Protein AF-A0A2U0RZU5-F1 (afdb_monomer)

Mean predicted aligned error: 8.84 Å

Sequence (105 aa):
MLIICLICVSLIVIGFFVWFSENEAERKAQEYMKTFEEMGCSIEEYPFSTSHTTGTLKLAFFRDFRIFATQNEIERIYCDHEINALYCYHPIQEYKVEIVVFYYN

Structu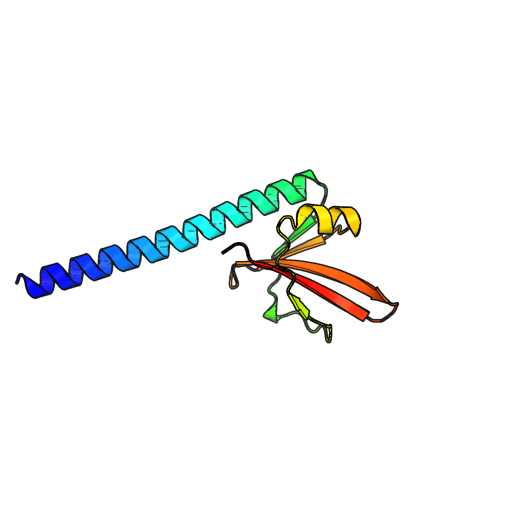re (mmCIF, N/CA/C/O backbone):
data_AF-A0A2U0RZU5-F1
#
_entry.id   AF-A0A2U0RZU5-F1
#
loop_
_atom_site.group_PDB
_atom_site.id
_atom_site.type_symbol
_atom_site.label_atom_id
_atom_site.label_alt_id
_atom_site.label_comp_id
_atom_site.label_asym_id
_atom_site.label_entity_id
_atom_site.label_seq_id
_atom_site.pdbx_PDB_ins_code
_atom_site.Cartn_x
_atom_site.Cartn_y
_atom_site.Cartn_z
_atom_site.occupancy
_atom_site.B_iso_or_equiv
_atom_site.auth_seq_id
_atom_site.auth_comp_id
_atom_site.auth_asym_id
_atom_site.auth_atom_id
_atom_site.pdbx_PDB_model_num
ATOM 1 N N . MET A 1 1 ? 30.452 -3.594 -35.422 1.00 69.69 1 MET A N 1
ATOM 2 C CA . MET A 1 1 ? 30.512 -2.444 -34.489 1.00 69.69 1 MET A CA 1
ATOM 3 C C . MET A 1 1 ? 29.154 -1.778 -34.283 1.00 69.69 1 MET A C 1
ATOM 5 O O . MET A 1 1 ? 28.697 -1.781 -33.153 1.00 69.69 1 MET A O 1
ATOM 9 N N . LEU A 1 2 ? 28.475 -1.283 -35.328 1.00 80.81 2 LEU A N 1
ATOM 10 C CA . LEU A 1 2 ? 27.187 -0.568 -35.193 1.00 80.81 2 LEU A CA 1
ATOM 11 C C . LEU A 1 2 ? 26.079 -1.369 -34.482 1.00 80.81 2 LEU A C 1
ATOM 13 O O . LEU A 1 2 ? 25.380 -0.822 -33.638 1.00 80.81 2 LEU A O 1
ATOM 17 N N . ILE A 1 3 ? 25.964 -2.671 -34.764 1.00 86.44 3 ILE A N 1
ATOM 18 C CA . ILE A 1 3 ? 24.954 -3.546 -34.139 1.00 86.44 3 ILE A CA 1
ATOM 19 C C . ILE A 1 3 ? 25.187 -3.689 -32.626 1.00 86.44 3 ILE A C 1
ATOM 21 O O . ILE A 1 3 ? 24.242 -3.615 -31.852 1.00 86.44 3 ILE A O 1
ATOM 25 N N . ILE A 1 4 ? 26.444 -3.828 -32.192 1.00 87.88 4 ILE A N 1
ATOM 26 C CA . ILE A 1 4 ? 26.784 -3.933 -30.763 1.00 87.88 4 ILE A CA 1
ATOM 27 C C . ILE A 1 4 ? 26.494 -2.605 -30.053 1.00 87.88 4 ILE A C 1
ATOM 29 O O . ILE A 1 4 ? 25.897 -2.615 -28.983 1.00 87.88 4 ILE A O 1
ATOM 33 N N . CYS A 1 5 ? 26.825 -1.462 -30.668 1.00 87.25 5 CYS A N 1
ATOM 34 C CA . CYS A 1 5 ? 26.462 -0.152 -30.120 1.00 87.25 5 CYS A CA 1
ATOM 35 C C . CYS A 1 5 ? 24.944 0.014 -29.963 1.00 87.25 5 CYS A C 1
ATOM 37 O O . CYS A 1 5 ? 24.503 0.498 -28.926 1.00 87.25 5 CYS A O 1
ATOM 39 N N . LEU A 1 6 ? 24.145 -0.412 -30.948 1.00 85.88 6 LEU A N 1
ATOM 40 C CA . LEU A 1 6 ? 22.681 -0.357 -30.863 1.00 85.88 6 LEU A CA 1
ATOM 41 C C . LEU A 1 6 ? 22.137 -1.227 -29.724 1.00 85.88 6 LEU A C 1
ATOM 43 O O . LEU A 1 6 ? 21.277 -0.773 -28.972 1.00 85.88 6 LEU A O 1
ATOM 47 N N . ILE A 1 7 ? 22.675 -2.438 -29.555 1.00 89.38 7 ILE A N 1
ATOM 48 C CA . ILE A 1 7 ? 22.296 -3.329 -28.450 1.00 89.38 7 ILE A CA 1
ATOM 49 C C . ILE A 1 7 ? 22.646 -2.683 -27.104 1.00 89.38 7 ILE A C 1
ATOM 51 O O . ILE A 1 7 ? 21.789 -2.608 -26.225 1.00 89.38 7 ILE A O 1
ATOM 55 N N . CYS A 1 8 ? 23.856 -2.142 -26.948 1.00 87.81 8 CYS A N 1
ATOM 56 C CA . CYS A 1 8 ? 24.261 -1.466 -25.714 1.00 87.81 8 CYS A CA 1
ATOM 57 C C . CYS A 1 8 ? 23.357 -0.272 -25.381 1.00 87.81 8 CYS A C 1
ATOM 59 O O . CYS A 1 8 ? 22.919 -0.147 -24.242 1.00 87.81 8 CYS A O 1
ATOM 61 N N . VAL A 1 9 ? 23.025 0.571 -26.365 1.00 89.69 9 VAL A N 1
ATOM 62 C CA . VAL A 1 9 ? 22.108 1.703 -26.158 1.00 89.69 9 VAL A CA 1
ATOM 63 C C . VAL A 1 9 ? 20.719 1.209 -25.756 1.00 89.69 9 VAL A C 1
ATOM 65 O O . VAL A 1 9 ? 20.141 1.744 -24.816 1.00 89.69 9 VAL A O 1
ATOM 68 N N . SER A 1 10 ? 20.202 0.158 -26.398 1.00 87.38 10 SER A N 1
ATOM 69 C CA . SER A 1 10 ? 18.887 -0.391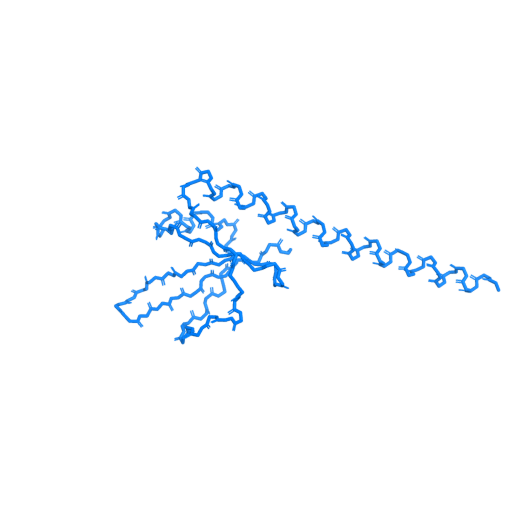 -26.050 1.00 87.38 10 SER A CA 1
ATOM 70 C C . SER A 1 10 ? 18.827 -0.921 -24.612 1.00 87.38 10 SER A C 1
ATOM 72 O O . SER A 1 10 ? 17.862 -0.641 -23.907 1.00 87.38 10 SER A O 1
ATOM 74 N N . LEU A 1 11 ? 19.879 -1.595 -24.136 1.00 89.00 11 LEU A N 1
ATOM 75 C CA . LEU A 1 11 ? 19.956 -2.085 -22.757 1.00 89.00 11 LEU A CA 1
ATOM 76 C C . LEU A 1 11 ? 20.022 -0.942 -21.740 1.00 89.00 11 LEU A C 1
ATOM 78 O O . LEU A 1 11 ? 19.358 -1.011 -20.710 1.00 89.00 11 LEU A O 1
ATOM 82 N N . ILE A 1 12 ? 20.777 0.120 -22.039 1.00 90.25 12 ILE A N 1
ATOM 83 C CA . ILE A 1 12 ? 20.851 1.311 -21.179 1.00 90.25 12 ILE A CA 1
ATOM 84 C C . ILE A 1 12 ? 19.484 1.990 -21.094 1.00 90.25 12 ILE A C 1
ATOM 86 O O . ILE A 1 12 ? 19.049 2.352 -20.006 1.00 90.25 12 ILE A O 1
ATOM 90 N N . VAL A 1 13 ? 18.794 2.133 -22.227 1.00 89.94 13 VAL A N 1
ATOM 91 C CA . VAL A 1 13 ? 17.461 2.741 -22.276 1.00 89.94 13 VAL A CA 1
ATOM 92 C C . VAL A 1 13 ? 16.465 1.911 -21.467 1.00 89.94 13 VAL A C 1
ATOM 94 O O . VAL A 1 13 ? 15.771 2.468 -20.625 1.00 89.94 13 VAL A O 1
ATOM 97 N N . ILE A 1 14 ? 16.433 0.587 -21.650 1.00 89.25 14 ILE A N 1
ATOM 98 C CA . ILE A 1 14 ? 15.547 -0.301 -20.880 1.00 89.25 14 ILE A CA 1
ATOM 99 C C . ILE A 1 14 ? 15.855 -0.214 -19.382 1.00 89.25 14 ILE A C 1
ATOM 101 O O . ILE A 1 14 ? 14.936 -0.033 -18.590 1.00 89.25 14 ILE A O 1
ATOM 105 N N . GLY A 1 15 ? 17.131 -0.282 -18.994 1.00 86.81 15 GLY A N 1
ATOM 106 C CA . GLY A 1 15 ? 17.535 -0.156 -17.592 1.00 86.81 15 GLY A CA 1
ATOM 107 C C . GLY A 1 15 ? 17.126 1.186 -16.984 1.00 86.81 15 GLY A C 1
ATOM 108 O O . GLY A 1 15 ? 16.632 1.227 -15.863 1.00 86.81 15 GLY A O 1
ATOM 109 N N . PHE A 1 16 ? 17.251 2.274 -17.748 1.00 86.75 16 PHE A N 1
ATOM 110 C CA . PHE A 1 16 ? 16.807 3.597 -17.320 1.00 86.75 16 PHE A CA 1
ATOM 111 C C . PHE A 1 16 ? 15.285 3.672 -17.148 1.00 86.75 16 PHE A C 1
ATOM 113 O O . PHE A 1 16 ? 14.818 4.250 -16.174 1.00 86.75 16 PHE A O 1
ATOM 120 N N . PHE A 1 17 ? 14.509 3.069 -18.052 1.00 82.00 17 PHE A N 1
ATOM 121 C CA . PHE A 1 17 ? 13.049 3.015 -17.929 1.00 82.00 17 PHE A CA 1
ATOM 122 C C . PHE A 1 17 ? 12.592 2.209 -16.710 1.00 82.00 17 PHE A C 1
ATOM 124 O O . PHE A 1 17 ? 11.680 2.646 -16.014 1.00 82.00 17 PHE A O 1
ATOM 131 N N . VAL A 1 18 ? 13.230 1.067 -16.433 1.00 81.19 18 VAL A N 1
ATOM 132 C CA . VAL A 1 18 ? 12.935 0.260 -15.237 1.00 81.19 18 VAL A CA 1
ATOM 133 C C . VAL A 1 18 ? 13.238 1.061 -13.974 1.00 81.19 18 VAL A C 1
ATOM 135 O O . VAL A 1 18 ? 12.363 1.218 -13.130 1.00 81.19 18 VAL A O 1
ATOM 138 N N . TRP A 1 19 ? 14.430 1.658 -13.900 1.00 81.00 19 TRP A N 1
ATOM 139 C CA . TRP A 1 19 ? 14.834 2.480 -12.761 1.00 81.00 19 TRP A CA 1
ATOM 140 C C . TRP A 1 19 ? 13.911 3.689 -12.550 1.00 81.00 19 TRP A C 1
ATOM 142 O O . TRP A 1 19 ? 13.536 4.010 -11.425 1.00 81.00 19 TRP A O 1
ATOM 152 N N . PHE A 1 20 ? 13.503 4.350 -13.637 1.00 81.06 20 PHE A N 1
ATOM 153 C CA . PHE A 1 20 ? 12.566 5.468 -13.571 1.00 81.06 20 PHE A CA 1
ATOM 154 C C . PHE A 1 20 ? 11.196 5.035 -13.031 1.00 81.06 20 PHE A C 1
ATOM 156 O O . PHE A 1 20 ? 10.618 5.742 -12.209 1.00 81.06 20 PHE A O 1
ATOM 163 N N . SER A 1 21 ? 10.701 3.867 -13.455 1.00 78.06 21 SER A N 1
ATOM 164 C CA . SER A 1 21 ? 9.429 3.306 -12.988 1.00 78.06 21 SER A CA 1
ATOM 165 C C . SER A 1 21 ? 9.456 2.969 -11.496 1.00 78.06 21 SER A C 1
ATOM 167 O O . SER A 1 21 ? 8.511 3.303 -10.787 1.00 78.06 21 SER A O 1
ATOM 169 N N . GLU A 1 22 ? 10.527 2.333 -11.013 1.00 77.75 22 GLU A N 1
ATOM 170 C CA . GLU A 1 22 ? 10.694 2.002 -9.589 1.00 77.75 22 GLU A CA 1
ATOM 171 C C . GLU A 1 22 ? 10.742 3.272 -8.733 1.00 77.75 22 GLU A C 1
ATOM 173 O O . GLU A 1 22 ? 10.004 3.404 -7.759 1.00 77.75 22 GLU A O 1
ATOM 178 N N . ASN A 1 23 ? 11.527 4.263 -9.159 1.00 81.56 23 ASN A N 1
ATOM 179 C CA . ASN A 1 23 ? 11.665 5.524 -8.438 1.00 81.56 23 ASN A CA 1
ATOM 180 C C . ASN A 1 23 ? 10.351 6.332 -8.400 1.00 81.56 23 ASN A C 1
ATOM 182 O O . ASN A 1 23 ? 10.080 7.059 -7.444 1.00 81.56 23 ASN A O 1
ATOM 186 N N . GLU A 1 24 ? 9.508 6.225 -9.432 1.00 82.19 24 GLU A N 1
ATOM 187 C CA . GLU A 1 24 ? 8.185 6.850 -9.424 1.00 82.19 24 GLU A CA 1
ATOM 188 C C . GLU A 1 24 ? 7.218 6.151 -8.456 1.00 82.19 24 GLU A C 1
ATOM 190 O O . GLU A 1 24 ? 6.489 6.839 -7.733 1.00 82.19 24 GLU A O 1
ATOM 195 N N . ALA A 1 25 ? 7.237 4.816 -8.405 1.00 76.88 25 ALA A N 1
ATOM 196 C CA . ALA A 1 25 ? 6.436 4.034 -7.467 1.00 76.88 25 ALA A CA 1
ATOM 197 C C . ALA A 1 25 ? 6.829 4.331 -6.011 1.00 76.88 25 ALA A C 1
ATOM 199 O O . ALA A 1 25 ? 5.956 4.634 -5.197 1.00 76.88 25 ALA A O 1
ATOM 200 N N . GLU A 1 26 ? 8.128 4.358 -5.697 1.00 80.62 26 GLU A N 1
ATOM 201 C CA . GLU A 1 26 ? 8.629 4.722 -4.364 1.00 80.62 26 GLU A CA 1
ATOM 202 C C . GLU A 1 26 ? 8.216 6.141 -3.961 1.00 80.62 26 GLU A C 1
ATOM 204 O O . GLU A 1 26 ? 7.749 6.371 -2.843 1.00 80.62 26 GLU A O 1
ATOM 209 N N . ARG A 1 27 ? 8.321 7.109 -4.881 1.00 83.38 27 ARG A N 1
ATOM 210 C CA . ARG A 1 27 ? 7.907 8.493 -4.613 1.00 83.38 27 ARG A CA 1
ATOM 211 C C . ARG A 1 27 ? 6.420 8.581 -4.272 1.00 83.38 27 ARG A C 1
ATOM 213 O O . ARG A 1 27 ? 6.053 9.279 -3.327 1.00 83.38 27 ARG A O 1
ATOM 220 N N . LYS A 1 28 ? 5.562 7.886 -5.029 1.00 81.62 28 LYS A N 1
ATOM 221 C CA . LYS A 1 28 ? 4.119 7.818 -4.747 1.00 81.62 28 LYS A CA 1
ATOM 222 C C . LYS A 1 28 ? 3.862 7.151 -3.395 1.00 81.62 28 LYS A C 1
ATOM 224 O O . LYS A 1 28 ? 3.051 7.660 -2.628 1.00 81.62 28 LYS A O 1
ATOM 229 N N . ALA A 1 29 ? 4.566 6.059 -3.088 1.00 82.12 29 ALA A N 1
ATOM 230 C CA . ALA A 1 29 ? 4.459 5.365 -1.806 1.00 82.12 29 ALA A CA 1
ATOM 231 C C . ALA A 1 29 ? 4.729 6.321 -0.640 1.00 82.12 29 ALA A C 1
ATOM 233 O O . ALA A 1 29 ? 3.895 6.460 0.249 1.00 82.12 29 ALA A O 1
ATOM 234 N N . GLN A 1 30 ? 5.844 7.054 -0.695 1.00 84.19 30 GLN A N 1
ATOM 235 C CA . GLN A 1 30 ? 6.220 8.029 0.329 1.00 84.19 30 GLN A CA 1
ATOM 236 C C . GLN A 1 30 ? 5.199 9.163 0.472 1.00 84.19 30 GLN A C 1
ATOM 238 O O . GLN A 1 30 ? 4.889 9.576 1.589 1.00 84.19 30 GLN A O 1
ATOM 243 N N . GLU A 1 31 ? 4.655 9.663 -0.641 1.00 85.88 31 GLU A N 1
ATOM 244 C CA . GLU A 1 31 ? 3.617 10.698 -0.627 1.00 85.88 31 GLU A CA 1
ATOM 245 C C . GLU A 1 31 ? 2.348 10.205 0.082 1.00 85.88 31 GLU A C 1
ATOM 247 O O . GLU A 1 31 ? 1.797 10.907 0.938 1.00 85.88 31 GLU A O 1
ATOM 252 N N . TYR A 1 32 ? 1.918 8.975 -0.210 1.00 81.94 32 TYR A N 1
ATOM 253 C CA . TYR A 1 32 ? 0.788 8.358 0.477 1.00 81.94 32 TYR A CA 1
ATOM 254 C C . TYR A 1 32 ? 1.092 8.100 1.949 1.00 81.94 32 TYR A C 1
ATOM 256 O O . TYR A 1 32 ? 0.274 8.458 2.793 1.00 81.94 32 TYR A O 1
ATOM 264 N N . MET A 1 33 ? 2.262 7.544 2.273 1.00 83.81 33 MET A N 1
ATOM 265 C CA . MET A 1 33 ? 2.655 7.262 3.653 1.00 83.81 33 MET A CA 1
ATOM 266 C C . MET A 1 33 ? 2.627 8.532 4.503 1.00 83.81 33 MET A C 1
ATOM 268 O O . MET A 1 33 ? 1.925 8.600 5.506 1.00 83.81 33 MET A O 1
ATOM 272 N N . LYS A 1 34 ? 3.282 9.595 4.038 1.00 87.19 34 LYS A N 1
ATOM 273 C CA . LYS A 1 34 ? 3.269 10.882 4.733 1.00 87.19 34 LYS A CA 1
ATOM 274 C C . LYS A 1 34 ? 1.848 11.411 4.940 1.00 87.19 34 LYS A C 1
ATOM 276 O O . LYS A 1 34 ? 1.506 11.893 6.014 1.00 87.19 34 LYS A O 1
ATOM 281 N N . THR A 1 35 ? 1.006 11.294 3.918 1.00 84.75 35 THR A N 1
ATOM 282 C CA . THR A 1 35 ? -0.392 11.731 3.989 1.00 84.75 35 THR A CA 1
ATOM 283 C C . THR A 1 35 ? -1.183 10.951 5.048 1.00 84.75 35 THR A C 1
ATOM 285 O O . THR A 1 35 ? -2.008 11.529 5.750 1.00 84.75 35 THR A O 1
ATOM 288 N N . PHE A 1 36 ? -0.941 9.648 5.181 1.00 84.88 36 PHE A N 1
ATOM 289 C CA . PHE A 1 36 ? -1.593 8.811 6.187 1.00 84.88 36 PHE A CA 1
ATOM 290 C C . PHE A 1 36 ? -1.078 9.077 7.605 1.00 84.88 36 PHE A C 1
ATOM 292 O O . PHE A 1 36 ? -1.881 9.129 8.536 1.00 84.88 36 PHE A O 1
ATOM 299 N N . GLU A 1 37 ? 0.219 9.332 7.771 1.00 85.62 37 GLU A N 1
ATOM 300 C CA . GLU A 1 37 ? 0.780 9.792 9.047 1.00 85.62 37 GLU A CA 1
ATOM 301 C C . GLU A 1 37 ? 0.165 11.130 9.483 1.00 85.62 37 GLU A C 1
ATOM 303 O O . GLU A 1 37 ? -0.208 11.293 10.644 1.00 85.62 37 GLU A O 1
ATOM 308 N N . GLU A 1 38 ? -0.023 12.073 8.552 1.00 87.44 38 GLU A N 1
ATOM 309 C CA . GLU A 1 38 ? -0.694 13.357 8.811 1.00 87.44 38 GLU A CA 1
ATOM 310 C C . GLU A 1 38 ? -2.172 13.190 9.222 1.00 87.44 38 GLU A C 1
ATOM 312 O O . GLU A 1 38 ? -2.711 14.033 9.940 1.00 87.44 38 GLU A O 1
ATOM 317 N N . MET A 1 39 ? -2.824 12.092 8.824 1.00 82.88 39 MET A N 1
ATOM 318 C CA . MET A 1 39 ? -4.173 11.722 9.283 1.00 82.88 39 MET A CA 1
ATOM 319 C C . MET A 1 39 ? -4.186 11.018 10.645 1.00 82.88 39 MET A C 1
ATOM 321 O O . MET A 1 39 ? -5.264 10.733 11.164 1.00 82.88 39 MET A O 1
ATOM 325 N N . GLY A 1 40 ? -3.018 10.734 11.227 1.00 84.25 40 GLY A N 1
ATOM 326 C CA . GLY A 1 40 ? -2.884 10.012 12.491 1.00 84.25 40 GLY A CA 1
ATOM 327 C C . GLY A 1 40 ? -2.893 8.488 12.355 1.00 84.25 40 GLY A C 1
ATOM 328 O O . GLY A 1 40 ? -3.023 7.802 13.366 1.00 84.25 40 GLY A O 1
ATOM 329 N N . CYS A 1 41 ? -2.754 7.946 11.140 1.00 85.69 41 CYS A N 1
ATOM 330 C CA . CYS A 1 41 ? -2.587 6.507 10.938 1.00 85.69 41 CYS A CA 1
ATOM 331 C C . CYS A 1 41 ? -1.144 6.094 11.259 1.00 85.69 41 CYS A C 1
ATOM 333 O O . CYS A 1 41 ? -0.196 6.778 10.872 1.00 85.69 41 CYS A O 1
ATOM 335 N N . SER A 1 42 ? -0.959 4.944 11.906 1.00 87.12 42 SER A N 1
ATOM 336 C CA . SER A 1 42 ? 0.360 4.323 12.042 1.00 87.12 42 SER A CA 1
ATOM 337 C C . SER A 1 42 ? 0.660 3.460 10.822 1.00 87.12 42 SER A C 1
ATOM 339 O O . SER A 1 42 ? -0.161 2.617 10.443 1.00 87.12 42 SER A O 1
ATOM 341 N N . ILE A 1 43 ? 1.843 3.642 10.241 1.00 86.88 43 ILE A N 1
ATOM 342 C CA . ILE A 1 43 ? 2.292 2.871 9.086 1.00 86.88 43 ILE A CA 1
ATOM 343 C C . ILE A 1 43 ? 3.325 1.849 9.528 1.00 86.88 43 ILE A C 1
ATOM 345 O O . ILE A 1 43 ? 4.307 2.192 10.182 1.00 86.88 43 ILE A O 1
ATOM 349 N N . GLU A 1 44 ? 3.101 0.595 9.155 1.00 87.00 44 GLU A N 1
ATOM 350 C CA . GLU A 1 44 ? 4.001 -0.513 9.453 1.00 87.00 44 GLU A CA 1
ATOM 351 C C . GLU A 1 44 ? 4.443 -1.184 8.150 1.00 87.00 44 GLU A C 1
ATOM 353 O O . GLU A 1 44 ? 3.627 -1.496 7.282 1.00 87.00 44 GLU A O 1
ATOM 358 N N . GLU A 1 45 ? 5.741 -1.432 7.997 1.00 84.44 45 GLU A N 1
ATOM 359 C CA . GLU A 1 45 ? 6.228 -2.282 6.910 1.00 84.44 45 GLU A CA 1
ATOM 360 C C . GLU A 1 45 ? 5.946 -3.740 7.269 1.00 84.44 45 GLU A C 1
ATOM 362 O O . GLU A 1 45 ? 6.478 -4.271 8.248 1.00 84.44 45 GLU A O 1
ATOM 367 N N . TYR A 1 46 ? 5.071 -4.383 6.497 1.00 83.94 46 TYR A N 1
ATOM 368 C CA . TYR A 1 46 ? 4.680 -5.765 6.742 1.00 83.94 46 TYR A CA 1
ATOM 369 C C . TYR A 1 46 ? 4.429 -6.482 5.412 1.00 83.94 46 TYR A C 1
ATOM 371 O O . TYR A 1 46 ? 3.536 -6.072 4.664 1.00 83.94 46 TYR A O 1
ATOM 379 N N . PRO A 1 47 ? 5.170 -7.561 5.101 1.00 79.00 47 PRO A N 1
ATOM 380 C CA . PRO A 1 47 ? 4.993 -8.285 3.849 1.00 79.00 47 PRO A CA 1
ATOM 381 C C . PRO A 1 47 ? 3.631 -8.973 3.793 1.00 79.00 47 PRO A C 1
ATOM 383 O O . PRO A 1 47 ? 3.275 -9.760 4.678 1.00 79.00 47 PRO A O 1
ATOM 386 N N . PHE A 1 48 ? 2.895 -8.758 2.707 1.00 73.19 48 PHE A N 1
ATOM 387 C CA . PHE A 1 48 ? 1.578 -9.349 2.495 1.00 73.19 48 PHE A CA 1
ATOM 388 C C . PHE A 1 48 ? 1.633 -10.885 2.473 1.00 73.19 48 PHE A C 1
ATOM 390 O O . PHE A 1 48 ? 0.718 -11.556 2.955 1.00 73.19 48 PHE A O 1
ATOM 397 N N . SER A 1 49 ? 2.745 -11.450 1.988 1.00 70.56 49 SER A N 1
ATOM 398 C CA . SER A 1 49 ? 3.025 -12.895 1.926 1.00 70.56 49 SER A CA 1
ATOM 399 C C . SER A 1 49 ? 2.993 -13.603 3.287 1.00 70.56 49 SER A C 1
ATOM 401 O O . SER A 1 49 ? 2.756 -14.810 3.348 1.00 70.56 49 SER A O 1
ATOM 403 N N . THR A 1 50 ? 3.194 -12.862 4.379 1.00 66.31 50 THR A N 1
ATOM 404 C CA . THR A 1 50 ? 3.164 -13.388 5.754 1.00 66.31 50 THR A CA 1
ATOM 405 C C . THR A 1 50 ? 1.780 -13.339 6.399 1.00 66.31 50 THR A C 1
ATOM 407 O O . THR A 1 50 ? 1.569 -13.920 7.467 1.00 66.31 50 THR A O 1
ATOM 410 N N . SER A 1 51 ? 0.806 -12.699 5.746 1.00 64.12 51 SER A N 1
ATOM 411 C CA . SER A 1 51 ? -0.553 -12.602 6.267 1.00 64.12 51 SER A CA 1
ATOM 412 C C . SER A 1 51 ? -1.304 -13.936 6.113 1.00 64.12 51 SER A C 1
ATOM 414 O O . SER A 1 51 ? -1.849 -14.286 5.071 1.00 64.12 51 SER A O 1
ATOM 416 N N . HIS A 1 52 ? -1.362 -14.720 7.193 1.00 56.78 52 HIS A N 1
ATOM 417 C CA . HIS A 1 52 ? -2.171 -15.947 7.281 1.00 56.78 52 HIS A CA 1
ATOM 418 C C . HIS A 1 52 ? -3.663 -15.654 7.520 1.00 56.78 52 HIS A C 1
ATOM 420 O O . HIS A 1 52 ? -4.329 -16.325 8.309 1.00 56.78 52 HIS A O 1
ATOM 426 N N . THR A 1 53 ? -4.216 -14.628 6.879 1.00 58.56 53 THR A N 1
ATOM 427 C CA . THR A 1 53 ? -5.639 -14.314 7.014 1.00 58.56 53 THR A CA 1
ATOM 428 C C . THR A 1 53 ? -6.427 -15.032 5.926 1.00 58.56 53 THR A C 1
ATOM 430 O O . THR A 1 53 ? -6.342 -14.714 4.744 1.00 58.56 53 THR A O 1
ATOM 433 N N . THR A 1 54 ? -7.255 -15.995 6.341 1.00 54.53 54 THR A N 1
ATOM 434 C CA . THR A 1 54 ? -8.301 -16.648 5.529 1.00 54.53 54 THR A CA 1
ATOM 435 C C . THR A 1 54 ? -9.451 -15.664 5.251 1.00 54.53 54 THR A C 1
ATOM 437 O O . THR A 1 54 ? -10.616 -15.927 5.543 1.00 54.53 54 THR A O 1
ATOM 440 N N . GLY A 1 55 ? -9.112 -14.462 4.788 1.00 57.22 55 GLY A N 1
ATOM 441 C CA . GLY A 1 55 ? -10.029 -13.360 4.539 1.00 57.22 55 GLY A CA 1
ATOM 442 C C . GLY A 1 55 ? -10.540 -13.354 3.104 1.00 57.22 55 GLY A C 1
ATOM 443 O O . GLY A 1 55 ? -9.976 -13.970 2.201 1.00 57.22 55 GLY A O 1
ATOM 444 N N . THR A 1 56 ? -11.631 -12.625 2.873 1.00 55.47 56 THR A N 1
ATOM 445 C CA . THR A 1 56 ? -12.031 -12.265 1.510 1.00 55.47 56 THR A CA 1
ATOM 446 C C . THR A 1 56 ? -11.120 -11.123 1.061 1.00 55.47 56 THR A C 1
ATOM 448 O O . THR A 1 56 ? -11.187 -10.033 1.623 1.00 55.47 56 THR A O 1
ATOM 451 N N . LEU A 1 57 ? -10.238 -11.378 0.091 1.00 60.19 57 LEU A N 1
ATOM 452 C CA . LEU A 1 57 ? -9.406 -10.337 -0.511 1.00 60.19 57 LEU A CA 1
ATOM 453 C C . LEU A 1 57 ? -10.307 -9.432 -1.352 1.00 60.19 57 LEU A C 1
ATOM 455 O O . LEU A 1 57 ? -10.808 -9.849 -2.400 1.00 60.19 57 LEU A O 1
ATOM 459 N N . LYS A 1 58 ? -10.520 -8.197 -0.900 1.00 59.91 58 LYS A N 1
ATOM 460 C CA . LYS A 1 58 ? -11.250 -7.200 -1.673 1.00 59.91 58 LYS A CA 1
ATOM 461 C C . LYS A 1 58 ? -10.244 -6.233 -2.271 1.00 59.91 58 LYS A C 1
ATOM 463 O O . LYS A 1 58 ? -9.811 -5.270 -1.647 1.00 59.91 58 LYS A O 1
ATOM 468 N N . LEU A 1 59 ? -9.875 -6.523 -3.514 1.00 58.19 59 LEU A N 1
ATOM 469 C CA . LEU A 1 59 ? -9.081 -5.631 -4.350 1.00 58.19 59 LEU A CA 1
AT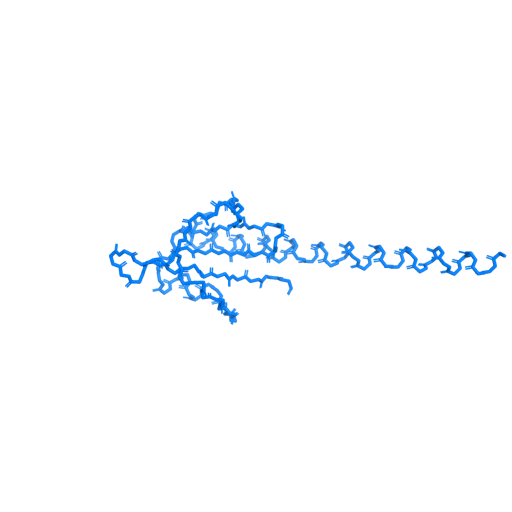OM 470 C C . LEU A 1 59 ? -9.950 -4.433 -4.712 1.00 58.19 59 LEU A C 1
ATOM 472 O O . LEU A 1 59 ? -10.828 -4.522 -5.572 1.00 58.19 59 LEU A O 1
ATOM 476 N N . ALA A 1 60 ? -9.745 -3.328 -4.011 1.00 57.94 60 ALA A N 1
ATOM 477 C CA . ALA A 1 60 ? -10.490 -2.116 -4.252 1.00 57.94 60 ALA A CA 1
ATOM 478 C C . ALA A 1 60 ? -9.541 -1.055 -4.799 1.00 57.94 60 ALA A C 1
ATOM 480 O O . ALA A 1 60 ? -8.749 -0.456 -4.076 1.00 57.94 60 ALA A O 1
ATOM 481 N N . PHE A 1 61 ? -9.656 -0.806 -6.102 1.00 55.16 61 PHE A N 1
ATOM 482 C CA . PHE A 1 61 ? -9.031 0.337 -6.755 1.00 55.16 61 PHE A CA 1
ATOM 483 C C . PHE A 1 61 ? -9.806 1.594 -6.366 1.00 55.16 61 PHE A C 1
ATOM 485 O O . PHE A 1 61 ? -10.653 2.097 -7.107 1.00 55.16 61 PHE A O 1
ATOM 492 N N . PHE A 1 62 ? -9.577 2.068 -5.147 1.00 58.81 62 PHE A N 1
ATOM 493 C CA . PHE A 1 62 ? -10.140 3.329 -4.712 1.00 58.81 62 PHE A CA 1
ATOM 494 C C . PHE A 1 62 ? -9.386 4.460 -5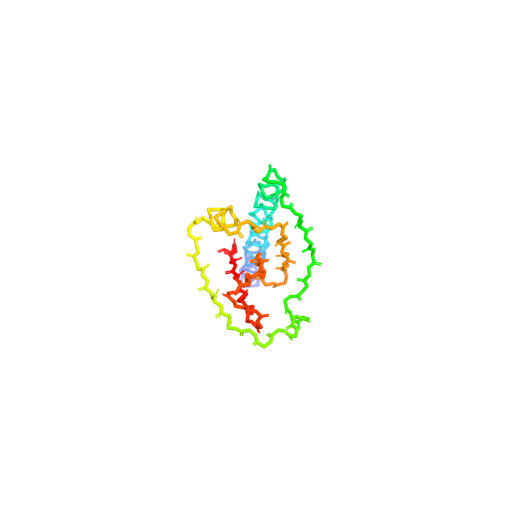.394 1.00 58.81 62 PHE A C 1
ATOM 496 O O . PHE A 1 62 ? -8.170 4.561 -5.296 1.00 58.81 62 PHE A O 1
ATOM 503 N N . ARG A 1 63 ? -10.129 5.363 -6.038 1.00 58.06 63 ARG A N 1
ATOM 504 C CA . ARG A 1 63 ? -9.575 6.642 -6.501 1.00 58.06 63 ARG A CA 1
ATOM 505 C C . ARG A 1 63 ? -8.964 7.441 -5.344 1.00 58.06 63 ARG A C 1
ATOM 507 O O . ARG A 1 63 ? -8.101 8.278 -5.575 1.00 58.06 63 ARG A O 1
ATOM 514 N N . ASP A 1 64 ? -9.444 7.189 -4.125 1.00 67.50 64 ASP A N 1
ATOM 515 C CA . ASP A 1 64 ? -8.972 7.830 -2.911 1.00 67.50 64 ASP A CA 1
ATOM 516 C C . ASP A 1 64 ? -9.029 6.859 -1.716 1.00 67.50 64 ASP A C 1
ATOM 518 O O . ASP A 1 64 ? -10.039 6.761 -1.014 1.00 67.50 64 ASP A O 1
ATOM 522 N N . PHE A 1 65 ? -7.943 6.108 -1.502 1.00 74.81 65 PHE A N 1
ATOM 523 C CA . PHE A 1 65 ? -7.778 5.203 -0.353 1.00 74.81 65 PHE A CA 1
ATOM 524 C C . PHE A 1 65 ? -7.923 5.945 0.993 1.00 74.81 65 PHE A C 1
ATOM 526 O O . PHE A 1 65 ? -8.324 5.349 1.990 1.00 74.81 65 PHE A O 1
ATOM 533 N N . ARG A 1 66 ? -7.713 7.271 1.009 1.00 76.19 66 ARG A N 1
ATOM 534 C CA . ARG A 1 66 ? -7.841 8.125 2.198 1.00 76.19 66 ARG A C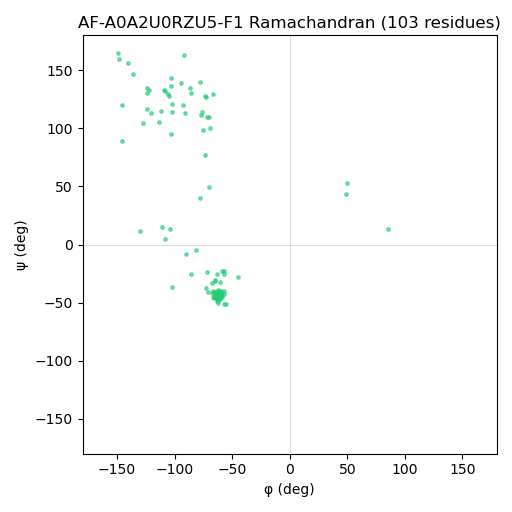A 1
ATOM 535 C C . ARG A 1 66 ? -9.280 8.215 2.677 1.00 76.19 66 ARG A C 1
ATOM 537 O O . ARG A 1 66 ? -9.539 8.033 3.857 1.00 76.19 66 ARG A O 1
ATOM 544 N N . ILE A 1 67 ? -10.225 8.418 1.756 1.00 78.44 67 ILE A N 1
ATOM 545 C CA . ILE A 1 67 ? -11.655 8.472 2.096 1.00 78.44 67 ILE A CA 1
ATOM 546 C C . ILE A 1 67 ? -12.086 7.154 2.738 1.00 78.44 67 ILE A C 1
ATOM 548 O O . ILE A 1 67 ? -12.797 7.168 3.739 1.00 78.44 67 ILE A O 1
ATOM 552 N N . PHE A 1 68 ? -11.622 6.025 2.194 1.00 80.19 68 PHE A N 1
ATOM 553 C CA . PHE A 1 68 ? -11.905 4.716 2.772 1.00 80.19 68 PHE A CA 1
ATOM 554 C C . PHE A 1 68 ? -11.312 4.584 4.180 1.00 80.19 68 PHE A C 1
ATOM 556 O O . PHE A 1 68 ? -12.032 4.197 5.099 1.00 80.19 68 PHE A O 1
ATOM 563 N N . ALA A 1 69 ? -10.035 4.938 4.359 1.00 80.44 69 ALA A N 1
ATOM 564 C CA . ALA A 1 69 ? -9.365 4.871 5.654 1.00 80.44 69 ALA A CA 1
ATOM 565 C C . ALA A 1 69 ? -10.073 5.734 6.711 1.00 80.44 69 ALA A C 1
ATOM 567 O O . ALA A 1 69 ? -10.363 5.250 7.799 1.00 80.44 69 ALA A O 1
ATOM 568 N N . THR A 1 70 ? -10.445 6.971 6.367 1.00 80.94 70 THR A N 1
ATOM 569 C CA . THR A 1 70 ? -11.166 7.873 7.274 1.00 80.94 70 THR A CA 1
ATOM 570 C C . THR A 1 70 ? -12.572 7.370 7.603 1.00 80.94 70 THR A C 1
ATOM 572 O O . THR A 1 70 ? -12.967 7.388 8.762 1.00 80.94 70 THR A O 1
ATOM 575 N N . GLN A 1 71 ? -13.342 6.914 6.610 1.00 82.75 71 GLN A N 1
ATOM 576 C CA . GLN A 1 71 ? -14.721 6.446 6.824 1.00 82.75 71 GLN A CA 1
ATOM 577 C C . GLN A 1 71 ? -14.806 5.193 7.692 1.00 82.75 71 GLN A C 1
ATOM 579 O O . GLN A 1 71 ? -15.811 4.988 8.364 1.00 82.75 71 GLN A O 1
ATOM 584 N N .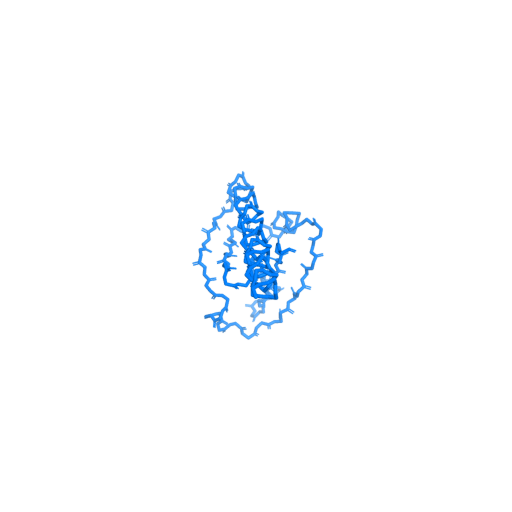 ASN A 1 72 ? -13.777 4.352 7.633 1.00 81.06 72 ASN A N 1
ATOM 585 C CA . ASN A 1 72 ? -13.729 3.085 8.351 1.00 81.06 72 ASN A CA 1
ATOM 586 C C . ASN A 1 72 ? -12.819 3.145 9.582 1.00 81.06 72 ASN A C 1
ATOM 588 O O . ASN A 1 72 ? -12.483 2.088 10.110 1.00 81.06 72 ASN A O 1
ATOM 592 N N . GLU A 1 73 ? -12.413 4.353 10.000 1.00 83.62 73 GLU A N 1
ATOM 593 C CA . GLU A 1 73 ? -11.571 4.595 11.180 1.00 83.62 73 GLU A CA 1
ATOM 594 C C . GLU A 1 73 ? -10.333 3.682 11.203 1.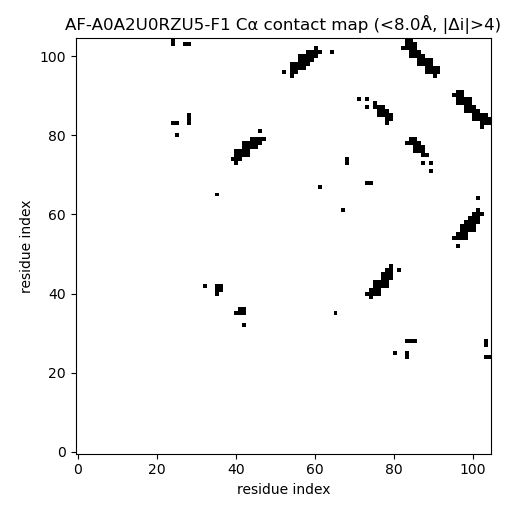00 83.62 73 GLU A C 1
ATOM 596 O O . GLU A 1 73 ? -9.975 3.078 12.211 1.00 83.62 73 GLU A O 1
ATOM 601 N N . ILE A 1 74 ? -9.688 3.536 10.042 1.00 86.19 74 ILE A N 1
ATOM 602 C CA . ILE A 1 74 ? -8.505 2.694 9.896 1.00 86.19 74 ILE A CA 1
ATOM 603 C C . ILE A 1 74 ? -7.333 3.381 10.589 1.00 86.19 74 ILE A C 1
ATOM 605 O O . ILE A 1 74 ? -6.810 4.377 10.102 1.00 86.19 74 ILE A O 1
ATOM 609 N N . GLU A 1 75 ? -6.892 2.812 11.704 1.00 85.12 75 GLU A N 1
ATOM 610 C CA . GLU A 1 75 ? -5.749 3.330 12.464 1.00 85.12 75 GLU A CA 1
ATOM 611 C C . GLU A 1 75 ? -4.406 2.809 11.943 1.00 85.12 75 GLU A C 1
ATOM 613 O O . GLU A 1 75 ? -3.376 3.453 12.139 1.00 85.12 75 GLU A O 1
ATOM 618 N N . ARG A 1 76 ? -4.397 1.636 11.292 1.00 87.12 76 ARG A N 1
ATOM 619 C CA . ARG A 1 76 ? -3.168 0.966 10.846 1.00 87.12 76 ARG A CA 1
ATOM 620 C C . ARG A 1 76 ? -3.174 0.671 9.362 1.00 87.12 76 ARG A C 1
ATOM 622 O O . ARG A 1 76 ? -4.109 0.056 8.843 1.00 87.12 76 ARG A O 1
ATOM 629 N N . ILE A 1 77 ? -2.087 1.061 8.711 1.00 88.44 77 ILE A N 1
ATOM 630 C CA . ILE A 1 77 ? -1.840 0.804 7.297 1.00 88.44 77 ILE A CA 1
ATOM 631 C C . ILE A 1 77 ? -0.517 0.064 7.174 1.00 88.44 77 ILE A C 1
ATOM 633 O O . ILE A 1 77 ? 0.481 0.430 7.787 1.00 88.44 77 ILE A O 1
ATOM 637 N N . TYR A 1 78 ? -0.524 -0.979 6.364 1.00 88.69 78 TYR A N 1
ATOM 638 C CA . TYR A 1 78 ? 0.634 -1.798 6.081 1.00 88.69 78 TYR A CA 1
ATOM 639 C C . TYR A 1 78 ? 1.186 -1.452 4.709 1.00 88.69 78 TYR A C 1
ATOM 641 O O . TYR A 1 78 ? 0.423 -1.288 3.755 1.00 88.69 78 TYR A O 1
ATOM 649 N N . CYS A 1 79 ? 2.505 -1.340 4.616 1.00 86.75 79 CYS A N 1
ATOM 650 C CA . CYS A 1 79 ? 3.209 -1.118 3.363 1.00 86.75 79 CYS A CA 1
ATOM 651 C C . CYS A 1 79 ? 3.970 -2.379 2.954 1.00 86.75 79 CYS A C 1
ATOM 653 O O . CYS A 1 79 ? 4.677 -2.971 3.775 1.00 86.75 79 CYS A O 1
ATOM 655 N N . ASP A 1 80 ? 3.831 -2.764 1.687 1.00 86.06 80 ASP A N 1
ATOM 656 C CA . ASP A 1 80 ? 4.612 -3.818 1.053 1.00 86.06 80 ASP A CA 1
ATOM 657 C C . ASP A 1 80 ? 5.242 -3.285 -0.241 1.00 86.06 80 ASP A C 1
ATOM 659 O O . ASP A 1 80 ? 4.581 -3.115 -1.275 1.00 86.06 80 ASP A O 1
ATOM 663 N N . HIS A 1 81 ? 6.544 -3.016 -0.156 1.00 80.81 81 HIS A N 1
ATOM 664 C CA . HIS A 1 81 ? 7.346 -2.495 -1.261 1.00 80.81 81 HIS A CA 1
ATOM 665 C C . HIS A 1 81 ? 7.608 -3.544 -2.348 1.00 80.81 81 HIS A C 1
ATOM 667 O O . HIS A 1 81 ? 7.816 -3.170 -3.497 1.00 80.81 81 HIS A O 1
ATOM 673 N N . GLU A 1 82 ? 7.552 -4.848 -2.040 1.00 80.19 82 GLU A N 1
ATOM 674 C CA . GLU A 1 82 ? 7.787 -5.897 -3.047 1.00 80.19 82 GLU A CA 1
ATOM 675 C C . GLU A 1 82 ? 6.666 -5.930 -4.091 1.00 80.19 82 GLU A C 1
ATOM 677 O O . GLU A 1 82 ? 6.900 -6.217 -5.267 1.00 80.19 82 GLU A O 1
ATOM 682 N N . ILE A 1 83 ? 5.440 -5.615 -3.666 1.00 78.50 83 ILE A N 1
ATOM 683 C CA . ILE A 1 83 ? 4.252 -5.595 -4.528 1.00 78.50 83 ILE A CA 1
ATOM 684 C C . ILE A 1 83 ? 3.744 -4.181 -4.831 1.00 78.50 83 ILE A C 1
ATOM 686 O O . ILE A 1 83 ? 2.708 -4.043 -5.485 1.00 78.50 83 ILE A O 1
ATOM 690 N N . ASN A 1 84 ? 4.460 -3.145 -4.384 1.00 82.19 84 ASN A N 1
ATOM 691 C CA . ASN A 1 84 ? 4.080 -1.738 -4.516 1.00 82.19 84 ASN A CA 1
ATOM 692 C C . ASN A 1 84 ? 2.635 -1.464 -4.064 1.00 82.19 84 ASN A C 1
ATOM 694 O O . ASN A 1 84 ? 1.817 -0.915 -4.819 1.00 82.19 84 ASN A O 1
ATOM 698 N N . ALA A 1 85 ? 2.307 -1.894 -2.842 1.00 82.88 85 ALA A N 1
ATOM 699 C CA . ALA A 1 85 ? 0.960 -1.772 -2.307 1.00 82.88 85 ALA A CA 1
ATOM 700 C C . ALA A 1 85 ? 0.913 -1.297 -0.852 1.00 82.88 85 ALA A C 1
ATOM 702 O O . ALA A 1 85 ? 1.740 -1.651 -0.014 1.00 82.88 85 ALA A O 1
ATOM 703 N N . LEU A 1 86 ? -0.137 -0.536 -0.555 1.00 85.06 86 LEU A N 1
ATOM 704 C CA . LEU A 1 86 ? -0.599 -0.248 0.796 1.00 85.06 86 LEU A CA 1
ATOM 705 C C . LEU A 1 86 ? -1.829 -1.101 1.076 1.00 85.06 86 LEU A C 1
ATOM 707 O O . LEU A 1 86 ? -2.663 -1.294 0.192 1.00 85.06 86 LEU A O 1
ATOM 711 N N . TYR A 1 87 ? -1.987 -1.597 2.294 1.00 85.31 87 TYR A N 1
ATOM 712 C CA . TYR A 1 87 ? -3.179 -2.352 2.653 1.00 85.31 87 TYR A CA 1
ATOM 713 C C . TYR A 1 87 ? -3.571 -2.178 4.112 1.00 85.31 87 TYR A C 1
ATOM 715 O O . TYR A 1 87 ? -2.773 -1.789 4.957 1.00 85.31 87 TYR A O 1
ATOM 723 N N . CYS A 1 88 ? -4.829 -2.465 4.420 1.00 85.00 88 CYS A N 1
ATOM 724 C CA . CYS A 1 88 ? -5.325 -2.470 5.787 1.00 85.00 88 CYS A CA 1
ATOM 725 C C . CYS A 1 88 ? -6.293 -3.629 6.020 1.00 85.00 88 CYS A C 1
ATOM 727 O O . CYS A 1 88 ? -6.911 -4.158 5.090 1.00 85.00 88 CYS A O 1
ATOM 729 N N . TYR A 1 89 ? -6.415 -4.015 7.286 1.00 82.69 89 TYR A N 1
ATOM 730 C CA . TYR A 1 89 ? -7.394 -4.996 7.729 1.00 82.69 89 TYR A CA 1
ATOM 731 C C . TYR A 1 89 ? -8.656 -4.269 8.177 1.00 82.69 89 TYR A C 1
ATOM 733 O O . TYR A 1 89 ? -8.619 -3.466 9.107 1.00 82.69 89 TYR A O 1
ATOM 741 N N . HIS A 1 90 ? -9.773 -4.570 7.526 1.00 81.69 90 HIS A N 1
ATOM 742 C CA . HIS A 1 90 ? -11.074 -4.014 7.856 1.00 81.69 90 HIS A CA 1
ATOM 743 C C . HIS A 1 90 ? -11.991 -5.115 8.419 1.00 81.69 90 HIS A C 1
ATOM 745 O O . HIS A 1 90 ? -12.318 -6.071 7.706 1.00 81.69 90 HIS A O 1
ATOM 751 N N . PRO A 1 91 ? -12.400 -5.035 9.696 1.00 76.38 91 PRO A N 1
ATOM 752 C CA . PRO A 1 91 ? -13.330 -5.997 10.274 1.00 76.38 91 PRO A CA 1
ATOM 753 C C . PRO A 1 91 ? -14.746 -5.766 9.726 1.00 76.38 91 PRO A C 1
ATOM 755 O O . PRO A 1 91 ? -15.276 -4.665 9.808 1.00 76.38 91 PRO A O 1
ATOM 758 N N . ILE A 1 92 ? -15.383 -6.814 9.195 1.00 76.06 92 ILE A N 1
ATOM 759 C CA . ILE A 1 92 ? -16.762 -6.745 8.667 1.00 76.06 92 ILE A CA 1
ATOM 760 C C . ILE A 1 92 ? -17.760 -7.350 9.660 1.00 76.06 92 ILE A C 1
ATOM 762 O O . ILE A 1 92 ? -18.905 -6.914 9.760 1.00 76.06 92 ILE A O 1
ATOM 766 N N . GLN A 1 93 ? -17.347 -8.417 10.349 1.00 74.25 93 GLN A N 1
ATOM 767 C CA . GLN A 1 93 ? -18.134 -9.180 11.324 1.00 74.25 93 GLN A CA 1
ATOM 768 C C . GLN A 1 93 ? -17.187 -9.752 12.388 1.00 74.25 93 GLN A C 1
ATOM 770 O O . GLN A 1 93 ? -15.985 -9.830 12.140 1.00 74.25 93 GLN A O 1
ATOM 775 N N . GLU A 1 94 ? -17.725 -10.214 13.526 1.00 68.50 94 GLU A N 1
ATOM 776 C CA . GLU A 1 94 ? -16.969 -10.718 14.697 1.00 68.50 94 GLU A CA 1
ATOM 777 C C . GLU A 1 94 ? -15.812 -11.680 14.370 1.00 68.50 94 GLU A C 1
ATOM 779 O O . GLU A 1 94 ? -14.830 -11.723 15.104 1.00 68.50 94 GLU A O 1
ATOM 784 N N . TYR A 1 95 ? -15.890 -12.418 13.258 1.00 68.06 95 TYR A N 1
ATOM 785 C CA . TYR A 1 95 ? -14.866 -13.384 12.846 1.00 68.06 95 TYR A CA 1
ATOM 786 C C . TYR A 1 95 ? -14.413 -13.230 11.391 1.00 68.06 95 TYR A C 1
ATOM 788 O O . TYR A 1 95 ? -13.754 -14.121 10.854 1.00 68.06 95 TYR A O 1
ATOM 796 N N . LYS A 1 96 ? -14.781 -12.129 10.723 1.00 71.75 96 LYS A N 1
ATOM 797 C CA . LYS A 1 96 ? -14.455 -11.910 9.312 1.00 71.75 96 LYS A CA 1
ATOM 798 C C . LYS A 1 96 ? -13.704 -10.601 9.121 1.00 71.75 96 LYS A C 1
ATOM 800 O O . LYS A 1 96 ? -14.252 -9.520 9.331 1.00 71.75 96 LYS A O 1
ATOM 805 N N . VAL A 1 97 ? -12.468 -10.735 8.650 1.00 75.25 97 VAL A N 1
ATOM 806 C CA . VAL A 1 97 ? -11.595 -9.627 8.261 1.00 75.25 97 VAL A CA 1
ATOM 807 C C . VAL A 1 97 ? -11.515 -9.576 6.737 1.00 75.25 97 VAL A C 1
ATOM 809 O O . VAL A 1 97 ? -11.277 -10.593 6.079 1.00 75.25 97 VAL A O 1
ATOM 812 N N . GLU A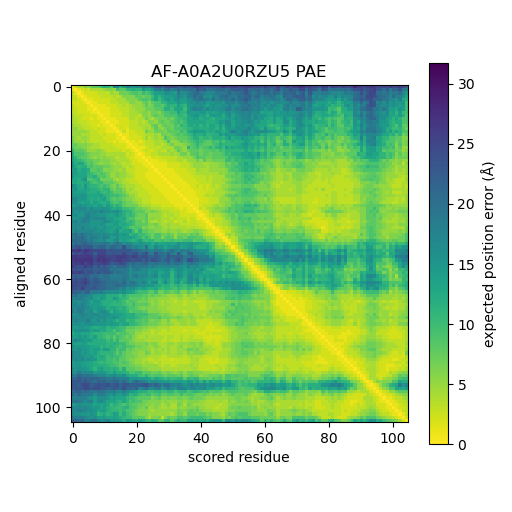 1 98 ? -11.749 -8.396 6.177 1.00 79.06 98 GLU A N 1
ATOM 813 C CA . GLU A 1 98 ? -11.454 -8.065 4.785 1.00 79.06 98 GLU A CA 1
ATOM 814 C C . GLU A 1 98 ? -10.076 -7.413 4.717 1.00 79.06 98 GLU A C 1
ATOM 816 O O . GLU A 1 98 ? -9.734 -6.590 5.566 1.00 79.06 98 GLU A O 1
ATOM 821 N N . ILE A 1 99 ? -9.287 -7.776 3.707 1.00 78.31 99 ILE A N 1
ATOM 822 C CA . ILE A 1 99 ? -8.040 -7.068 3.417 1.00 78.31 99 ILE A CA 1
ATOM 823 C C . ILE A 1 99 ? -8.294 -6.162 2.227 1.00 78.31 99 ILE A C 1
ATOM 825 O O . ILE A 1 99 ? -8.692 -6.638 1.157 1.00 78.31 99 ILE A O 1
ATOM 829 N N . VAL A 1 100 ? -8.082 -4.868 2.434 1.00 79.38 100 VAL A N 1
ATOM 830 C CA . VAL A 1 100 ? -8.228 -3.849 1.399 1.00 79.38 100 VAL A CA 1
ATOM 831 C C . VAL A 1 100 ? -6.840 -3.485 0.921 1.00 79.38 100 VAL A C 1
ATOM 833 O O . VAL A 1 100 ? -6.056 -2.941 1.690 1.00 79.38 100 VAL A O 1
ATOM 836 N N . VAL A 1 101 ? -6.544 -3.809 -0.335 1.00 79.00 101 VAL A N 1
ATOM 837 C CA . VAL A 1 101 ? -5.236 -3.572 -0.957 1.00 79.00 101 VAL A CA 1
ATOM 838 C C . VAL A 1 101 ? -5.351 -2.448 -1.978 1.00 79.00 101 VAL A C 1
ATOM 840 O O . VAL A 1 101 ? -6.247 -2.462 -2.826 1.00 79.00 101 VAL A O 1
ATOM 843 N N . PHE A 1 102 ? -4.421 -1.503 -1.906 1.00 80.06 102 PHE A N 1
ATOM 844 C CA . PHE A 1 102 ? -4.271 -0.360 -2.788 1.00 80.06 102 PHE A CA 1
ATOM 845 C C . PHE A 1 102 ? -2.896 -0.396 -3.462 1.00 80.06 102 PHE A C 1
ATOM 847 O O . PHE A 1 102 ? -1.869 -0.219 -2.810 1.00 80.06 102 PHE A O 1
ATOM 854 N N . TYR A 1 103 ? -2.885 -0.600 -4.777 1.00 75.38 103 TYR A N 1
ATOM 855 C CA . TYR A 1 103 ? -1.667 -0.536 -5.584 1.00 75.38 103 TYR A CA 1
ATOM 856 C C . TYR A 1 103 ? -1.394 0.899 -6.019 1.00 75.38 103 TYR A C 1
ATOM 858 O O . TYR A 1 103 ? -2.299 1.577 -6.508 1.00 75.38 103 TYR A O 1
ATOM 866 N N . TYR A 1 104 ? -0.144 1.338 -5.889 1.00 72.00 104 TYR A N 1
ATOM 867 C CA . TYR A 1 104 ? 0.285 2.685 -6.282 1.00 72.00 104 TYR A CA 1
ATOM 868 C C . TYR A 1 104 ? 1.211 2.711 -7.509 1.00 72.00 104 TYR A C 1
ATOM 870 O O . TYR A 1 104 ? 1.829 3.744 -7.778 1.00 72.00 104 TYR A O 1
ATOM 878 N N . ASN A 1 105 ? 1.271 1.606 -8.262 1.00 63.78 105 ASN A N 1
ATOM 879 C CA . ASN A 1 105 ? 2.007 1.500 -9.527 1.00 63.78 105 ASN A CA 1
ATOM 880 C C . ASN A 1 105 ? 1.407 2.436 -10.597 1.00 63.78 105 ASN A C 1
ATOM 882 O O . ASN A 1 105 ? 0.221 2.241 -10.949 1.00 63.78 105 ASN A O 1
#

pLDDT: mean 78.68, std 9.52, range [54.53, 90.25]

Foldseek 3Di:
DVVVVVVVVVVVVVVVVVVVVLVQLVVQVVVVVVVCVVVQ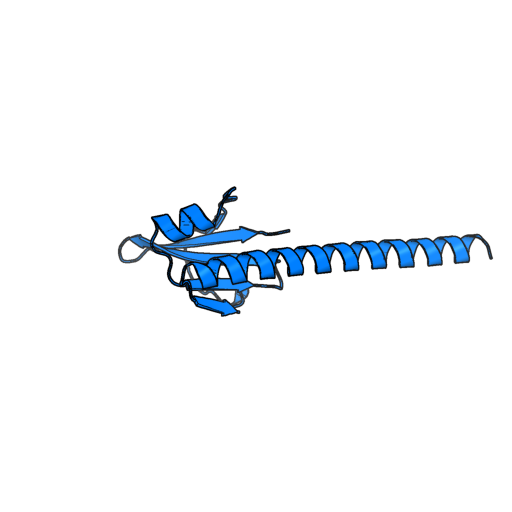ADEEADAPVPDPDPADEDADADPDVPVVCVVQVFRYWYDDSVQSWIWGWGDPDPRHTYIYIYHSD

Secondary structure (DSSP, 8-state):
-HHHHHHHHHHHHHHHHHHHHHHHHHHHHHHHHHHHHHTT-EEEE--GGG-----EEEE---S-HHHHHHHTT--EEEEETTTTEEEEEEEEETTEEEEEEEE--

Radius of gyration: 18.36 Å; Cα contacts (8 Å, |Δi|>4): 124; chains: 1; bounding box: 49×30×50 Å

Solvent-accessible surface area (backbone atoms only — not comparable to full-atom values): 6073 Å² total; per-residue (Å²): 109,71,67,58,52,52,51,54,50,51,53,51,52,52,52,49,53,52,53,52,52,52,54,50,33,52,52,47,49,52,55,51,50,53,54,39,45,75,72,66,26,50,76,42,84,46,63,68,92,73,60,87,66,97,44,60,78,43,81,46,88,55,96,52,61,62,60,54,33,63,78,66,68,51,51,56,38,30,38,25,79,93,75,41,30,41,33,35,79,43,77,78,51,102,88,41,45,33,41,43,42,40,74,61,116

Nearest PDB structures (foldseek):
  6s2v-assembly3_C  TM=5.807E-01  e=3.481E+00  Thermus thermophilus
  6s2u-assembly1_A  TM=6.040E-01  e=7.173E+00  Thermus thermophilus